Protein AF-A0A1F9DH44-F1 (afdb_monomer_lite)

Foldseek 3Di:
DAWPLPGDDDDDDFDFDPVCLVPVDADEAEDPDAPADPDEDFQTKDKDWDWDADPVRDIDDIDIDIDTDHDDDPPVPDADDPPCNPDHGHHRYYDDDNDHHSVVPDDPDDDDD

Secondary structure (DSSP, 8-state):
-EETTTEEPPPP--PPPTTTSSS---EEEEE---SS-S---TT-EEEEEE--B-TT-PBPPPEEEEEE----TTGGG--PPTTTTSS-PPEEEEEE-----GGGSS-------

Structure (mmCIF, N/CA/C/O backbone):
data_AF-A0A1F9DH44-F1
#
_entry.id   AF-A0A1F9DH44-F1
#
loop_
_atom_site.group_PDB
_atom_site.id
_atom_site.type_symbol
_atom_site.label_atom_id
_atom_site.label_alt_id
_atom_site.label_comp_id
_atom_site.label_asym_id
_atom_site.label_entity_id
_atom_site.label_seq_id
_atom_site.pdbx_PDB_ins_code
_atom_site.Cartn_x
_atom_site.Cartn_y
_atom_site.Cartn_z
_atom_site.occupancy
_atom_site.B_iso_or_equiv
_atom_site.auth_seq_id
_atom_site.auth_comp_id
_atom_site.auth_asym_id
_atom_site.auth_atom_id
_atom_site.pdbx_PDB_model_num
ATOM 1 N N . MET A 1 1 ? -1.832 -5.615 -2.351 1.00 84.06 1 MET A N 1
ATOM 2 C CA . MET A 1 1 ? -1.126 -4.823 -3.375 1.00 84.06 1 MET A CA 1
ATOM 3 C C . MET A 1 1 ? -0.591 -5.783 -4.409 1.00 84.06 1 MET A C 1
ATOM 5 O O . MET A 1 1 ? -0.065 -6.821 -4.023 1.00 84.06 1 MET A O 1
ATOM 9 N N . ASP A 1 2 ? -0.746 -5.452 -5.680 1.00 86.31 2 ASP A N 1
ATOM 10 C CA . ASP A 1 2 ? -0.354 -6.305 -6.799 1.00 86.31 2 ASP A CA 1
ATOM 11 C C . ASP A 1 2 ? 0.579 -5.524 -7.726 1.00 86.31 2 ASP A C 1
ATOM 13 O O . ASP A 1 2 ? 0.327 -4.352 -8.006 1.00 86.31 2 ASP A O 1
ATOM 17 N N . GLN A 1 3 ? 1.644 -6.163 -8.203 1.00 85.69 3 GLN A N 1
ATOM 18 C CA . GLN A 1 3 ? 2.552 -5.589 -9.196 1.00 85.69 3 GLN A CA 1
ATOM 19 C C . GLN A 1 3 ? 2.603 -6.474 -10.438 1.00 85.69 3 GLN A C 1
ATOM 21 O O . GLN A 1 3 ? 2.807 -7.690 -10.348 1.00 85.69 3 GLN A O 1
ATOM 26 N N . VAL A 1 4 ? 2.460 -5.850 -11.607 1.00 83.44 4 VAL A N 1
ATOM 27 C CA . VAL A 1 4 ? 2.575 -6.541 -12.896 1.00 83.44 4 VAL A CA 1
ATOM 28 C C . VAL A 1 4 ? 3.994 -7.100 -13.053 1.00 83.44 4 VAL A C 1
ATOM 30 O O . VAL A 1 4 ? 4.977 -6.396 -12.835 1.00 83.44 4 VAL A O 1
ATOM 33 N N . GLY A 1 5 ? 4.103 -8.384 -13.402 1.00 82.12 5 GLY A N 1
ATOM 34 C CA . GLY A 1 5 ? 5.388 -9.082 -13.545 1.00 82.12 5 GLY A CA 1
ATOM 35 C C . GLY A 1 5 ? 5.973 -9.669 -12.252 1.00 82.12 5 GLY A C 1
ATOM 36 O O . GLY A 1 5 ? 6.996 -10.339 -12.324 1.00 82.12 5 GLY A O 1
ATOM 37 N N . TYR A 1 6 ? 5.335 -9.472 -11.090 1.00 82.50 6 TYR A N 1
ATOM 38 C CA . TYR A 1 6 ? 5.734 -10.110 -9.823 1.00 82.50 6 TYR A CA 1
ATOM 39 C C . TYR A 1 6 ? 4.577 -10.865 -9.159 1.00 82.50 6 TYR A C 1
ATOM 41 O O . TYR A 1 6 ? 4.698 -12.052 -8.867 1.00 82.50 6 TYR A O 1
ATOM 49 N N . GLY A 1 7 ? 3.437 -10.195 -8.959 1.00 85.12 7 GLY A N 1
ATOM 50 C CA . GLY A 1 7 ? 2.259 -10.760 -8.302 1.00 85.12 7 GLY A CA 1
ATOM 51 C C . GLY A 1 7 ? 1.853 -10.012 -7.033 1.00 85.12 7 GLY A C 1
ATOM 52 O O . GLY A 1 7 ? 2.084 -8.807 -6.897 1.00 85.12 7 GLY A O 1
ATOM 53 N N . ARG A 1 8 ? 1.194 -10.736 -6.122 1.00 88.81 8 ARG A N 1
ATOM 54 C CA . ARG A 1 8 ? 0.571 -10.179 -4.917 1.00 88.81 8 ARG A CA 1
ATOM 55 C C . ARG A 1 8 ? 1.560 -10.090 -3.759 1.00 88.81 8 ARG A C 1
ATOM 57 O O . ARG A 1 8 ? 2.172 -11.083 -3.373 1.00 88.81 8 ARG A O 1
ATOM 64 N N . TYR A 1 9 ? 1.656 -8.910 -3.161 1.00 86.25 9 TYR A N 1
ATOM 65 C CA . TYR A 1 9 ? 2.367 -8.689 -1.905 1.00 86.25 9 TYR A CA 1
ATOM 66 C C . TYR A 1 9 ? 1.505 -9.078 -0.697 1.00 86.25 9 TYR A C 1
ATOM 68 O O . TYR A 1 9 ? 0.272 -8.979 -0.777 1.00 86.25 9 TYR A O 1
ATOM 76 N N . PRO A 1 10 ? 2.130 -9.467 0.434 1.00 86.69 10 PRO A N 1
ATOM 77 C CA . PRO A 1 10 ? 1.430 -9.614 1.704 1.00 86.69 10 PRO A CA 1
ATOM 78 C C . PRO A 1 10 ? 0.624 -8.360 2.053 1.00 86.69 10 PRO A C 1
ATOM 80 O O . PRO A 1 10 ? 1.019 -7.240 1.728 1.00 86.69 10 PRO A O 1
ATOM 83 N N . THR A 1 11 ? -0.516 -8.557 2.708 1.00 87.75 11 THR A N 1
ATOM 84 C CA . THR A 1 11 ? -1.335 -7.451 3.207 1.00 87.75 11 THR A CA 1
ATOM 85 C C . THR A 1 11 ? -0.625 -6.769 4.374 1.00 87.75 11 THR A C 1
ATOM 87 O O . THR A 1 11 ? -0.215 -7.446 5.316 1.00 87.75 11 THR A O 1
ATOM 90 N N . ASP A 1 12 ? -0.513 -5.443 4.314 1.00 87.25 12 ASP A N 1
ATOM 91 C CA . ASP A 1 12 ?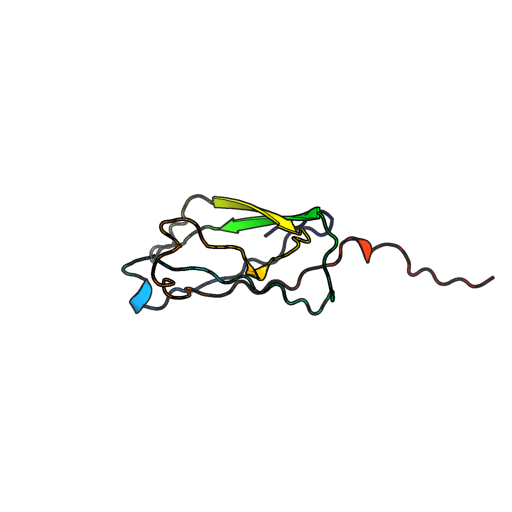 -0.039 -4.623 5.429 1.00 87.25 12 ASP A CA 1
ATOM 92 C C . ASP A 1 12 ? -1.229 -4.176 6.292 1.00 87.25 12 ASP A C 1
ATOM 94 O O . ASP A 1 12 ? -2.284 -3.811 5.763 1.00 87.25 12 ASP A O 1
ATOM 98 N N . TRP A 1 13 ? -1.070 -4.222 7.613 1.00 88.94 13 TRP A N 1
ATOM 99 C CA . TRP A 1 13 ? -2.137 -3.949 8.576 1.00 88.94 13 TRP A CA 1
ATOM 100 C C . TRP A 1 13 ? -1.855 -2.658 9.336 1.00 88.94 13 TRP A C 1
ATOM 102 O O . TRP A 1 13 ? -0.927 -2.574 10.140 1.00 88.94 13 TRP A O 1
ATOM 112 N N . ILE A 1 14 ? -2.708 -1.655 9.128 1.00 88.31 14 ILE A N 1
ATOM 113 C CA . ILE A 1 14 ? -2.596 -0.359 9.798 1.00 88.31 14 ILE A CA 1
ATOM 114 C C . ILE A 1 14 ? -3.665 -0.259 10.882 1.00 88.31 14 ILE A C 1
ATOM 116 O O . ILE A 1 14 ? -4.855 -0.125 10.602 1.00 88.31 14 ILE A O 1
ATOM 120 N N . TYR A 1 15 ? -3.224 -0.278 12.137 1.00 88.19 15 TYR A N 1
ATOM 121 C CA . TYR A 1 15 ? -4.099 -0.097 13.290 1.00 88.19 15 TYR A CA 1
ATOM 122 C C . TYR A 1 15 ? -4.170 1.378 13.681 1.00 88.19 15 TYR A C 1
ATOM 124 O O . TYR A 1 15 ? -3.176 1.985 14.083 1.00 88.19 15 TYR A O 1
ATOM 132 N N . LEU A 1 16 ? -5.370 1.952 13.602 1.00 85.44 16 LEU A N 1
ATOM 133 C CA . LEU A 1 16 ? -5.605 3.335 14.003 1.00 85.44 16 LEU A CA 1
ATOM 134 C C . LEU A 1 16 ? -5.433 3.512 15.509 1.00 85.44 16 LEU A C 1
ATOM 136 O O . LEU A 1 16 ? -6.034 2.788 16.315 1.00 85.44 16 LEU A O 1
ATOM 140 N N . LYS A 1 17 ? -4.685 4.547 15.897 1.00 82.31 17 LYS A N 1
ATOM 141 C CA . LYS A 1 17 ? -4.559 4.946 17.300 1.00 82.31 17 LYS A CA 1
ATOM 142 C C . LYS A 1 17 ? -5.918 5.400 17.845 1.00 82.31 17 LYS A C 1
ATOM 144 O O . LYS A 1 17 ? -6.704 5.974 17.094 1.00 82.31 17 LYS A O 1
ATOM 149 N N . PRO A 1 18 ? -6.192 5.233 19.154 1.00 82.81 18 PRO A N 1
ATOM 150 C CA . PRO A 1 18 ? -7.485 5.592 19.748 1.00 82.81 18 PRO A CA 1
ATOM 151 C C . PRO A 1 18 ? -7.967 7.015 19.429 1.00 82.81 18 PRO A C 1
ATOM 153 O O . PRO A 1 18 ? -9.159 7.235 19.228 1.00 82.81 18 PRO A O 1
ATOM 156 N N . GLN A 1 19 ? -7.039 7.968 19.344 1.00 80.19 19 GLN A N 1
ATOM 157 C CA . GLN A 1 19 ? -7.309 9.371 19.015 1.00 80.19 19 GLN A CA 1
ATOM 158 C C . GLN A 1 19 ? -7.827 9.587 17.580 1.00 80.19 19 GLN A C 1
ATOM 160 O O . GLN A 1 19 ? -8.660 10.464 17.362 1.00 80.19 19 GLN A O 1
ATOM 165 N N . ASP A 1 20 ? -7.412 8.743 16.632 1.00 77.00 20 ASP A N 1
ATOM 166 C CA . ASP A 1 20 ? -7.748 8.848 15.206 1.00 77.00 20 ASP A CA 1
ATOM 167 C C . ASP A 1 20 ? -8.983 7.996 14.839 1.00 77.00 20 ASP A C 1
ATOM 169 O O . A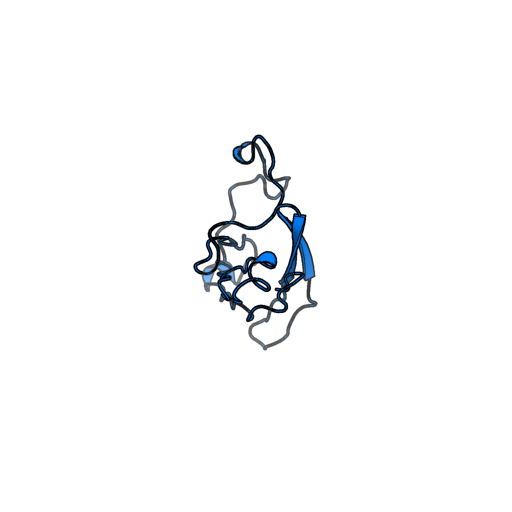SP A 1 20 ? -9.521 8.090 13.740 1.00 77.00 20 ASP A O 1
ATOM 173 N N . GLN A 1 21 ? -9.488 7.176 15.772 1.00 77.25 21 GLN A N 1
ATOM 174 C CA . GLN A 1 21 ? -10.646 6.295 15.547 1.00 77.25 21 GLN A CA 1
ATOM 175 C C . GLN A 1 21 ? -11.983 7.046 15.456 1.00 77.25 21 GLN A C 1
ATOM 177 O O . GLN A 1 21 ? -12.934 6.516 14.889 1.00 77.25 21 GLN A O 1
ATOM 182 N N . LYS A 1 22 ? -12.089 8.251 16.037 1.00 74.12 22 LYS A N 1
ATOM 183 C CA . LYS A 1 22 ? -13.334 9.048 16.014 1.00 74.12 22 LYS A CA 1
ATOM 184 C C . LYS A 1 22 ? -13.518 9.830 14.716 1.00 74.12 22 LYS A C 1
ATOM 186 O O . LYS A 1 22 ? -14.646 10.045 14.290 1.00 74.12 22 LYS A O 1
ATOM 191 N N . HIS A 1 23 ? -12.414 10.252 14.107 1.00 70.62 23 HIS A N 1
ATOM 192 C CA . HIS A 1 23 ? -12.398 10.988 12.853 1.00 70.62 23 HIS A CA 1
ATOM 193 C C . HIS A 1 23 ? -11.404 10.276 11.944 1.00 70.62 23 HIS A C 1
ATOM 195 O O . HIS A 1 23 ? -10.212 10.566 11.997 1.00 70.62 23 HIS A O 1
ATOM 201 N N . PHE A 1 24 ? -11.891 9.317 11.152 1.00 75.25 24 PHE A N 1
ATOM 202 C CA . PHE A 1 24 ? -11.091 8.571 10.177 1.00 75.25 24 PHE A CA 1
ATOM 203 C C . PHE A 1 24 ? -10.652 9.499 9.029 1.00 75.25 24 PHE A C 1
ATOM 205 O O . PHE A 1 24 ? -11.175 9.451 7.919 1.00 75.25 24 PHE A O 1
ATOM 212 N N . LYS A 1 25 ? -9.741 10.425 9.338 1.00 76.75 25 LYS A N 1
ATOM 213 C CA . LYS A 1 25 ? -9.231 11.472 8.455 1.00 76.75 25 LYS A CA 1
ATOM 214 C C . LYS A 1 25 ? -7.723 11.570 8.645 1.00 76.75 25 LYS A C 1
ATOM 216 O O . LYS A 1 25 ? -7.242 11.928 9.714 1.00 76.75 25 LYS A O 1
ATOM 221 N N . GLY A 1 26 ? -6.985 11.272 7.588 1.00 79.38 26 GLY A N 1
ATOM 222 C CA . GLY A 1 26 ? -5.532 11.212 7.610 1.00 79.38 26 GLY A CA 1
ATOM 223 C C . GLY A 1 26 ? -4.990 10.715 6.284 1.00 79.38 26 GLY A C 1
ATOM 224 O O . GLY A 1 26 ? -5.748 10.513 5.336 1.00 79.38 26 GLY A O 1
ATOM 225 N N . TY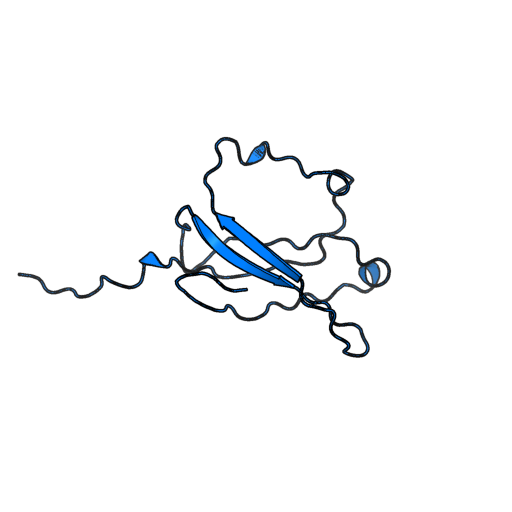R A 1 27 ? -3.680 10.509 6.229 1.00 80.75 27 TYR A N 1
ATOM 226 C CA . TYR A 1 27 ? -3.026 9.885 5.083 1.00 80.75 27 TYR A CA 1
ATOM 227 C C . TYR A 1 27 ? -2.255 8.638 5.508 1.00 80.75 27 TYR A C 1
ATOM 229 O O . TYR A 1 27 ? -1.785 8.518 6.644 1.00 80.75 27 TYR A O 1
ATOM 237 N N . ILE A 1 28 ? -2.115 7.712 4.567 1.00 82.81 28 ILE A N 1
ATOM 238 C CA . ILE A 1 28 ? -1.227 6.561 4.682 1.00 82.81 28 ILE A CA 1
ATOM 239 C C . ILE A 1 28 ? 0.008 6.871 3.845 1.00 82.81 28 ILE A C 1
ATOM 241 O O . ILE A 1 28 ? -0.100 7.238 2.677 1.00 82.81 28 ILE A O 1
ATOM 245 N N . GLN A 1 29 ? 1.185 6.751 4.449 1.00 82.94 29 GLN A N 1
ATOM 246 C CA . GLN A 1 29 ? 2.438 6.985 3.747 1.00 82.94 29 GLN A CA 1
ATOM 247 C C . GLN A 1 29 ? 2.946 5.678 3.149 1.00 82.94 29 GLN A C 1
ATOM 249 O O . GLN A 1 29 ? 3.333 4.772 3.880 1.00 82.94 29 GLN A O 1
ATOM 254 N N . TRP A 1 30 ? 3.022 5.582 1.831 1.00 81.25 30 TRP A N 1
ATOM 255 C CA . TRP A 1 30 ? 3.740 4.477 1.212 1.00 81.25 30 TRP A CA 1
ATOM 256 C C . TRP A 1 30 ? 5.234 4.802 1.154 1.00 81.25 30 TRP A C 1
ATOM 258 O O . TRP A 1 30 ? 5.638 5.802 0.563 1.00 81.25 30 TRP A O 1
ATOM 268 N N . ASN A 1 31 ? 6.052 3.977 1.811 1.00 75.94 31 ASN A N 1
ATOM 269 C CA . ASN A 1 31 ? 7.499 4.037 1.654 1.00 75.94 31 ASN A CA 1
ATOM 270 C C . ASN A 1 31 ? 7.907 3.143 0.478 1.00 75.94 31 ASN A C 1
ATOM 272 O O . ASN A 1 31 ? 7.645 1.942 0.493 1.00 75.94 31 ASN A O 1
ATOM 276 N N . THR A 1 32 ? 8.536 3.735 -0.532 1.00 71.25 32 THR A N 1
ATOM 277 C CA . THR A 1 32 ? 8.973 3.039 -1.749 1.00 71.25 32 THR A CA 1
ATOM 278 C C . THR A 1 32 ? 10.380 2.449 -1.634 1.00 71.25 32 THR A C 1
ATOM 280 O O . THR A 1 32 ? 10.890 1.911 -2.614 1.00 71.25 32 THR A O 1
ATOM 283 N N . PHE A 1 33 ? 11.027 2.549 -0.466 1.00 75.38 33 PHE A N 1
ATOM 284 C CA . PHE A 1 33 ? 12.291 1.861 -0.211 1.00 75.38 33 PHE A CA 1
ATOM 285 C C . PHE A 1 33 ? 12.127 0.344 -0.373 1.00 75.38 33 PHE A C 1
ATOM 287 O O . PHE A 1 33 ? 11.202 -0.248 0.181 1.00 75.38 33 PHE A O 1
ATOM 294 N N . SER A 1 34 ? 13.063 -0.283 -1.084 1.00 77.75 34 SER A N 1
ATOM 295 C CA . SER A 1 34 ? 13.137 -1.730 -1.253 1.00 77.75 34 SER A CA 1
ATOM 296 C C . SER A 1 34 ? 14.557 -2.221 -0.981 1.00 77.75 34 SER A C 1
ATOM 298 O O . SER A 1 34 ? 15.539 -1.608 -1.394 1.00 77.75 34 SER A O 1
ATOM 300 N N . SER A 1 35 ? 14.656 -3.347 -0.285 1.00 79.94 35 SER A N 1
ATOM 301 C CA . SER A 1 35 ? 15.898 -4.102 -0.113 1.00 79.94 35 SER A CA 1
ATOM 302 C C . SER A 1 35 ? 16.199 -5.014 -1.307 1.00 79.94 35 SER A C 1
ATOM 304 O O . SER A 1 35 ? 17.348 -5.400 -1.514 1.00 79.94 35 SER A O 1
ATOM 306 N N . LYS A 1 36 ? 15.178 -5.350 -2.107 1.00 79.50 36 LYS A N 1
ATOM 307 C CA . LYS A 1 36 ? 15.285 -6.235 -3.279 1.00 79.50 36 LYS A CA 1
ATOM 308 C C . LYS A 1 36 ? 15.644 -5.503 -4.564 1.00 79.50 36 LYS A C 1
ATOM 310 O O . LYS A 1 36 ? 16.135 -6.133 -5.496 1.00 79.50 36 LYS A O 1
ATOM 315 N N . THR A 1 37 ? 15.408 -4.197 -4.631 1.00 77.69 37 THR A N 1
ATOM 316 C CA . THR A 1 37 ? 15.786 -3.380 -5.785 1.00 77.69 37 THR A CA 1
ATOM 317 C C . THR A 1 37 ? 16.157 -1.959 -5.383 1.00 77.69 37 THR A C 1
ATOM 319 O O . THR A 1 37 ? 15.537 -1.372 -4.502 1.00 77.69 37 THR A O 1
ATOM 322 N N . SER A 1 38 ? 17.151 -1.385 -6.063 1.00 75.44 38 SER A N 1
ATOM 323 C CA . SER A 1 38 ? 17.556 0.015 -5.896 1.00 75.44 38 SER A CA 1
ATOM 324 C C . SER A 1 38 ? 16.741 0.992 -6.750 1.00 75.44 38 SER A C 1
ATOM 326 O O . SER A 1 38 ? 16.806 2.197 -6.517 1.00 75.44 38 SER A O 1
ATOM 328 N N . TYR A 1 39 ? 15.9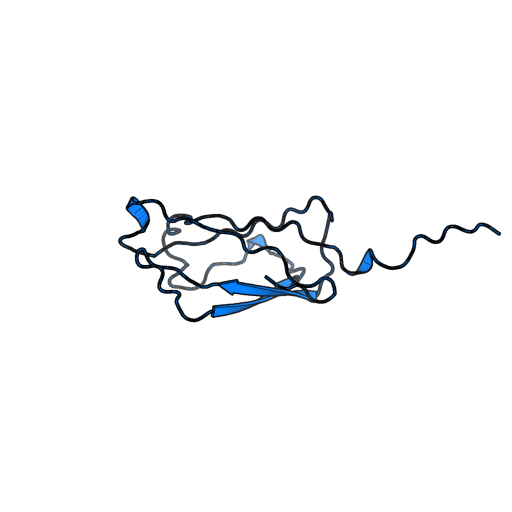74 0.500 -7.727 1.00 74.88 39 TYR A N 1
ATOM 329 C CA . TYR A 1 39 ? 15.087 1.307 -8.566 1.00 74.88 39 TYR A CA 1
ATOM 330 C C . TYR A 1 39 ? 13.937 0.470 -9.139 1.00 74.88 39 TYR A C 1
ATOM 332 O O . TYR A 1 39 ? 14.015 -0.756 -9.234 1.00 74.88 39 TYR A O 1
ATOM 340 N N . LEU A 1 40 ? 12.859 1.138 -9.547 1.00 79.12 40 LEU A N 1
ATOM 341 C CA . LEU A 1 40 ? 11.808 0.534 -10.361 1.00 79.12 40 LEU A CA 1
ATOM 342 C C . LEU A 1 40 ? 11.913 1.050 -11.800 1.00 79.12 40 LEU A C 1
ATOM 344 O O . LEU A 1 40 ? 12.244 2.223 -11.986 1.00 79.12 40 LEU A O 1
ATOM 348 N N . PRO A 1 41 ? 11.650 0.205 -12.814 1.00 81.25 41 PRO A N 1
ATOM 349 C CA . PRO A 1 41 ? 11.539 0.677 -14.182 1.00 81.25 41 PRO A CA 1
ATOM 350 C C . PRO A 1 41 ? 10.413 1.704 -14.288 1.00 81.25 41 PRO A C 1
ATOM 352 O O . PRO A 1 41 ? 9.372 1.574 -13.633 1.00 81.25 41 PRO A O 1
ATOM 355 N N . GLU A 1 42 ? 10.604 2.687 -15.163 1.00 83.94 42 GLU A N 1
ATOM 356 C CA . GLU A 1 42 ? 9.507 3.543 -15.602 1.00 83.94 42 GLU A CA 1
ATOM 357 C C . GLU A 1 42 ? 8.363 2.675 -16.151 1.00 83.94 42 GLU A C 1
ATOM 359 O O . GLU A 1 42 ? 8.591 1.588 -16.688 1.00 83.94 42 GLU A O 1
ATOM 364 N N . TRP A 1 43 ? 7.129 3.136 -15.979 1.00 85.50 43 TRP A N 1
ATOM 365 C CA . TRP A 1 43 ? 5.904 2.437 -16.363 1.00 85.50 43 TRP A CA 1
ATOM 366 C C . TRP A 1 43 ? 5.597 1.179 -15.545 1.00 85.50 43 TRP A C 1
ATOM 368 O O . TRP A 1 43 ? 4.678 0.434 -15.886 1.00 85.50 43 TRP A O 1
ATOM 378 N N . THR A 1 44 ? 6.300 0.947 -14.428 1.00 85.75 44 THR A N 1
ATOM 379 C CA . THR A 1 44 ? 5.922 -0.119 -13.490 1.00 85.75 44 THR A CA 1
ATOM 380 C C . THR A 1 44 ? 4.528 0.153 -12.945 1.00 85.75 44 THR A C 1
ATOM 382 O O . THR A 1 44 ? 4.294 1.169 -12.290 1.00 85.75 44 THR A O 1
ATOM 385 N N . GLN A 1 45 ? 3.615 -0.779 -13.206 1.00 87.31 45 GLN A N 1
ATOM 386 C CA . GLN A 1 45 ? 2.229 -0.697 -12.770 1.00 87.31 45 GLN A CA 1
ATOM 387 C C . GLN A 1 45 ? 2.033 -1.425 -11.447 1.00 87.31 45 GLN A C 1
ATOM 389 O O . GLN A 1 45 ? 2.383 -2.602 -11.295 1.00 87.31 45 GLN A O 1
ATOM 394 N N . ILE A 1 46 ? 1.418 -0.718 -10.507 1.00 86.62 46 ILE A N 1
ATOM 395 C CA . ILE A 1 46 ? 1.107 -1.207 -9.175 1.00 86.62 46 ILE A CA 1
ATOM 396 C C . ILE A 1 46 ? -0.355 -0.921 -8.870 1.00 86.62 46 ILE A C 1
ATOM 398 O O . ILE A 1 46 ? -0.851 0.181 -9.068 1.00 86.62 46 ILE A O 1
ATOM 402 N N . THR A 1 47 ? -1.046 -1.921 -8.343 1.00 90.00 47 THR A N 1
ATOM 403 C CA . THR A 1 47 ? -2.412 -1.780 -7.848 1.00 90.00 47 THR A CA 1
ATOM 404 C C . THR A 1 47 ? -2.405 -1.838 -6.328 1.00 90.00 47 THR A C 1
ATOM 406 O O . THR A 1 47 ? -2.062 -2.864 -5.727 1.00 90.00 47 THR A O 1
ATOM 409 N N . LEU A 1 48 ? -2.804 -0.740 -5.691 1.00 88.12 48 LEU A N 1
ATOM 410 C CA . LEU A 1 48 ? -3.065 -0.699 -4.259 1.00 88.12 48 LEU A CA 1
ATOM 411 C C . LEU A 1 48 ? -4.553 -0.957 -4.017 1.00 88.12 48 LEU A C 1
ATOM 413 O O . LEU A 1 48 ? -5.413 -0.314 -4.607 1.00 88.12 48 LEU A O 1
ATOM 417 N N . ARG A 1 49 ? -4.845 -1.907 -3.135 1.00 90.50 49 ARG A N 1
ATOM 418 C CA . ARG A 1 49 ? -6.198 -2.264 -2.710 1.00 90.50 49 ARG A CA 1
ATOM 419 C C . ARG A 1 49 ? -6.319 -1.946 -1.230 1.00 90.50 49 ARG A C 1
ATOM 421 O O . ARG A 1 49 ? -5.433 -2.343 -0.471 1.00 90.50 49 ARG A O 1
ATOM 428 N N . VAL A 1 50 ? -7.356 -1.212 -0.844 1.00 89.50 50 VAL A N 1
ATOM 429 C CA . VAL A 1 50 ? -7.569 -0.755 0.534 1.00 89.50 50 VAL A CA 1
ATOM 430 C C . VAL A 1 50 ? -8.991 -1.082 0.962 1.00 89.50 50 VAL A C 1
ATOM 432 O O . VAL A 1 50 ? -9.946 -0.720 0.279 1.00 89.50 50 VAL A O 1
ATOM 435 N N . SER A 1 51 ? -9.125 -1.709 2.121 1.00 92.25 51 SER A N 1
ATOM 436 C CA . SER A 1 51 ? -10.381 -1.886 2.843 1.00 92.25 51 SER A CA 1
ATOM 437 C C . SER A 1 51 ? -10.185 -1.474 4.303 1.00 92.25 51 SER A C 1
ATOM 439 O O . SER A 1 51 ? -9.056 -1.335 4.785 1.00 92.25 51 SER A O 1
ATOM 441 N N . VAL A 1 52 ? -11.286 -1.215 5.003 1.00 90.69 52 VAL A N 1
ATOM 442 C CA . VAL A 1 52 ? -11.287 -0.826 6.415 1.00 90.69 52 VAL A CA 1
ATOM 443 C C . VAL A 1 52 ? -12.117 -1.829 7.190 1.00 90.69 52 VAL A C 1
ATOM 445 O O . VAL A 1 52 ? -13.252 -2.103 6.813 1.00 90.69 52 VAL A O 1
ATOM 448 N N . ILE A 1 53 ? -11.561 -2.340 8.286 1.00 92.69 53 ILE A N 1
ATOM 449 C CA . ILE A 1 53 ? -12.266 -3.233 9.205 1.00 92.69 53 ILE A CA 1
ATOM 450 C C . ILE A 1 53 ? -12.630 -2.453 10.468 1.00 92.69 53 ILE A C 1
ATOM 452 O O . ILE A 1 53 ? -11.768 -1.823 11.087 1.00 92.69 53 ILE A O 1
ATOM 456 N N . ASP A 1 54 ? -13.908 -2.472 10.844 1.00 89.69 54 ASP A N 1
ATOM 457 C CA . ASP A 1 54 ? -14.381 -1.852 12.081 1.00 89.69 54 ASP A CA 1
ATOM 458 C C . ASP A 1 54 ? -14.111 -2.730 13.322 1.00 89.69 54 ASP A C 1
ATOM 460 O O . ASP A 1 54 ? -13.613 -3.853 13.247 1.00 89.69 54 ASP A O 1
ATOM 464 N N . LYS A 1 55 ? -14.451 -2.224 14.515 1.00 87.00 55 LYS A N 1
ATOM 465 C CA . LYS A 1 55 ? -14.250 -2.966 15.775 1.00 87.00 55 LYS A CA 1
ATOM 466 C C . LYS A 1 55 ? -15.114 -4.224 15.906 1.00 87.00 55 LYS A C 1
ATOM 468 O O . LYS A 1 55 ? -14.793 -5.070 16.735 1.00 87.00 55 LYS A O 1
ATOM 473 N N . ALA A 1 56 ? -16.208 -4.321 15.155 1.00 93.38 56 ALA A N 1
ATOM 474 C CA . ALA A 1 56 ? -17.081 -5.489 15.122 1.00 93.38 56 ALA A CA 1
ATOM 475 C C . ALA A 1 56 ? -16.617 -6.530 14.086 1.00 93.38 56 ALA A C 1
ATOM 477 O O . ALA A 1 56 ? -17.189 -7.616 14.027 1.00 93.38 56 ALA A O 1
ATOM 478 N N . GLY A 1 57 ? -15.568 -6.228 13.312 1.00 92.75 57 GLY A N 1
ATOM 479 C CA . GLY A 1 57 ? -15.028 -7.103 12.277 1.00 92.75 57 GLY A CA 1
ATOM 480 C C . GLY A 1 57 ? -15.700 -6.938 10.914 1.00 92.75 57 GLY A C 1
ATOM 481 O O . GLY A 1 57 ? -15.448 -7.753 10.030 1.00 92.75 57 GLY A O 1
ATOM 482 N N . ASN A 1 58 ? -16.536 -5.913 10.717 1.00 94.75 58 ASN A N 1
ATOM 483 C CA . ASN A 1 58 ? -17.126 -5.648 9.407 1.00 94.75 58 ASN A CA 1
ATOM 484 C C . ASN A 1 58 ? -16.090 -4.978 8.505 1.00 94.75 58 ASN A C 1
ATOM 486 O O . ASN A 1 58 ? -15.517 -3.951 8.873 1.00 94.75 58 ASN A O 1
ATOM 490 N N . GLU A 1 59 ? -15.883 -5.541 7.320 1.00 95.12 59 GLU A N 1
ATOM 491 C CA . GLU A 1 59 ? -14.998 -4.990 6.299 1.00 95.12 59 GLU A CA 1
ATOM 492 C C . GLU A 1 59 ? -15.787 -4.110 5.319 1.00 95.12 59 GLU A C 1
ATOM 494 O O . GLU A 1 59 ? -16.880 -4.465 4.870 1.00 95.12 59 GLU A O 1
ATOM 499 N N . SER A 1 60 ? -15.245 -2.938 4.993 1.00 92.00 60 SER A N 1
ATOM 500 C CA . SER A 1 60 ? -15.783 -2.076 3.943 1.00 92.00 60 SER A CA 1
ATOM 501 C C . SER A 1 60 ? -15.614 -2.708 2.561 1.00 92.00 60 SER A C 1
ATOM 503 O O . SER A 1 60 ? -14.792 -3.596 2.357 1.00 92.00 60 SER A O 1
ATOM 505 N N . ASN A 1 61 ? -16.294 -2.157 1.554 1.00 93.62 61 ASN A N 1
ATOM 506 C CA . ASN A 1 61 ? -15.919 -2.445 0.170 1.00 93.62 61 ASN A CA 1
ATOM 507 C C . ASN A 1 61 ? -14.447 -2.076 -0.076 1.00 93.62 61 ASN A C 1
ATOM 509 O O . ASN A 1 61 ? -13.943 -1.090 0.473 1.00 93.62 61 ASN A O 1
ATOM 513 N N . GLU A 1 62 ? -13.783 -2.864 -0.917 1.00 93.31 62 GLU A N 1
ATOM 514 C CA . GLU A 1 62 ? -12.416 -2.598 -1.351 1.00 93.31 62 GLU A CA 1
ATOM 515 C C . GLU A 1 62 ? -12.388 -1.406 -2.318 1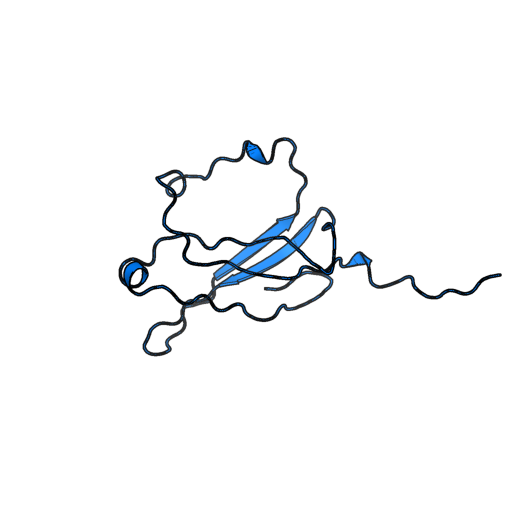.00 93.31 62 GLU A C 1
ATOM 517 O O . GLU A 1 62 ? -13.169 -1.332 -3.270 1.00 93.31 62 GLU A O 1
ATOM 522 N N . VAL A 1 63 ? -11.459 -0.481 -2.088 1.00 89.94 63 VAL A N 1
ATOM 523 C CA . VAL A 1 63 ? -11.132 0.612 -3.005 1.00 89.94 63 VAL A CA 1
ATOM 524 C C . VAL A 1 63 ? -9.813 0.294 -3.696 1.00 89.94 63 VAL A C 1
ATOM 526 O O . VAL A 1 63 ? -8.832 -0.085 -3.051 1.00 89.94 63 VAL A O 1
ATOM 529 N N . VAL A 1 64 ? -9.789 0.461 -5.017 1.00 89.69 64 VAL A N 1
ATOM 530 C CA . VAL A 1 64 ? -8.649 0.112 -5.867 1.00 89.69 64 VAL A CA 1
ATOM 531 C C . VAL A 1 64 ? -8.019 1.379 -6.437 1.00 89.69 64 VAL A C 1
ATOM 533 O O . VAL A 1 64 ? -8.678 2.149 -7.132 1.00 89.69 64 VAL A O 1
ATOM 536 N N . PHE A 1 65 ? -6.731 1.568 -6.170 1.00 86.25 65 PHE A N 1
ATOM 537 C CA . PHE A 1 65 ? -5.921 2.673 -6.666 1.00 86.25 65 PHE A CA 1
ATOM 538 C C . PHE A 1 65 ? -4.857 2.138 -7.633 1.00 86.25 65 PHE A C 1
ATOM 540 O O . PHE A 1 65 ? -3.920 1.457 -7.197 1.00 86.25 65 PHE A O 1
ATOM 547 N N . PRO A 1 66 ? -4.985 2.410 -8.941 1.00 87.00 66 PRO A N 1
ATOM 548 C CA . PRO A 1 66 ? -3.930 2.121 -9.899 1.00 87.00 66 PRO A CA 1
ATOM 549 C C . PRO A 1 66 ? -2.836 3.195 -9.822 1.00 87.00 66 PRO A C 1
ATOM 551 O O . PRO A 1 66 ? -3.126 4.390 -9.818 1.00 87.00 66 PRO A O 1
ATOM 554 N N . PHE A 1 67 ? -1.578 2.764 -9.792 1.00 85.06 67 PHE A N 1
ATOM 555 C CA . PHE A 1 67 ? -0.394 3.616 -9.818 1.00 85.06 67 PHE A CA 1
ATOM 556 C C . PHE A 1 67 ? 0.559 3.179 -10.924 1.00 85.06 67 PHE A C 1
ATOM 558 O O . PHE A 1 67 ? 0.746 1.984 -11.166 1.00 85.06 67 PHE A O 1
ATOM 565 N N . THR A 1 68 ? 1.220 4.164 -11.520 1.00 85.50 68 THR A N 1
ATOM 566 C CA . THR A 1 68 ? 2.316 3.968 -12.464 1.00 85.50 68 THR A CA 1
ATOM 567 C C . THR A 1 68 ? 3.528 4.742 -11.963 1.00 85.50 68 THR A C 1
ATOM 569 O O . THR A 1 68 ? 3.395 5.891 -11.544 1.00 85.50 68 THR A O 1
ATOM 572 N N . PHE A 1 69 ? 4.706 4.119 -11.975 1.00 80.19 69 PHE A N 1
ATOM 573 C CA . PHE A 1 69 ? 5.957 4.822 -11.686 1.00 80.19 69 PHE A CA 1
ATOM 574 C C . PHE A 1 69 ? 6.428 5.578 -12.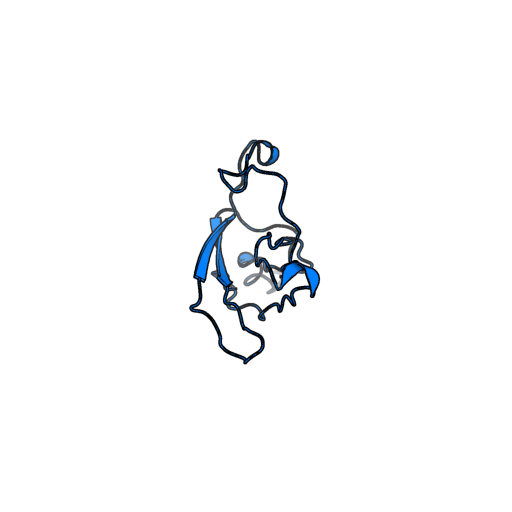923 1.00 80.19 69 PHE A C 1
ATOM 576 O O . PHE A 1 69 ? 6.732 4.964 -13.942 1.00 80.19 69 PHE A O 1
ATOM 583 N N . GLU A 1 70 ? 6.522 6.898 -12.816 1.00 80.94 70 GLU A N 1
ATOM 584 C CA . GLU A 1 70 ? 6.931 7.786 -13.904 1.00 80.94 70 GLU A CA 1
ATOM 585 C C . GLU A 1 70 ? 8.058 8.704 -13.431 1.00 80.94 70 GLU A C 1
ATOM 587 O O . GLU A 1 70 ? 8.042 9.193 -12.296 1.00 80.94 70 GLU A O 1
ATOM 592 N N . ILE A 1 71 ? 9.045 8.957 -14.295 1.00 73.50 71 ILE A N 1
ATOM 593 C CA . ILE A 1 71 ? 10.094 9.934 -13.999 1.00 73.50 71 ILE A CA 1
ATOM 594 C C . ILE A 1 71 ? 9.583 11.306 -14.425 1.00 73.50 71 ILE A C 1
ATOM 596 O O . ILE A 1 71 ? 9.700 11.717 -15.577 1.00 73.50 71 ILE A O 1
ATOM 600 N N . THR A 1 72 ? 9.029 12.055 -13.476 1.00 68.69 72 THR A N 1
ATOM 601 C CA . THR A 1 72 ? 8.585 13.425 -13.744 1.00 68.69 72 THR A CA 1
ATOM 602 C C . THR A 1 72 ? 9.724 14.424 -13.514 1.00 68.69 72 THR A C 1
ATOM 604 O O . THR A 1 72 ? 10.213 14.530 -12.377 1.00 68.69 72 THR A O 1
ATOM 607 N N . PRO A 1 73 ? 10.137 15.217 -14.524 1.00 61.59 73 PRO A N 1
ATOM 608 C CA . PRO A 1 73 ? 10.978 16.377 -14.266 1.00 61.59 73 PRO A CA 1
ATOM 609 C C . PRO A 1 73 ? 10.210 17.308 -13.318 1.00 61.59 73 PRO A C 1
ATOM 611 O O . PRO A 1 73 ? 9.089 17.698 -13.619 1.00 61.59 73 PRO A O 1
ATOM 614 N N . GLN A 1 74 ? 10.814 17.656 -12.173 1.00 67.31 74 GLN A N 1
ATOM 615 C CA . GLN A 1 74 ? 10.212 18.452 -11.083 1.00 67.31 74 GLN A CA 1
ATOM 616 C C . GLN A 1 74 ? 9.282 17.685 -10.118 1.00 67.31 74 GLN A C 1
ATOM 618 O O . GLN A 1 74 ? 8.319 18.255 -9.618 1.00 67.31 74 GLN A O 1
ATOM 623 N N . GLN A 1 75 ? 9.600 16.436 -9.755 1.00 60.34 75 GLN A N 1
ATOM 624 C CA . GLN A 1 75 ? 8.855 15.664 -8.734 1.00 60.34 75 GLN A CA 1
ATOM 625 C C . GLN A 1 75 ? 8.517 16.440 -7.436 1.00 60.34 75 GLN A C 1
ATOM 627 O O . GLN A 1 75 ? 7.474 16.220 -6.828 1.00 60.34 75 GLN A O 1
ATOM 632 N N . TYR A 1 76 ? 9.364 17.393 -7.025 1.00 61.44 76 TYR A N 1
ATOM 633 C CA . TYR A 1 76 ? 9.155 18.215 -5.824 1.00 61.44 76 TYR A CA 1
ATOM 634 C C . TYR A 1 76 ? 8.217 19.419 -6.028 1.00 61.44 76 TYR A C 1
ATOM 636 O O . TYR A 1 76 ? 7.919 20.124 -5.069 1.00 61.44 76 TYR A O 1
ATOM 644 N N . ALA A 1 77 ? 7.762 19.679 -7.256 1.00 65.88 77 ALA A N 1
ATOM 645 C CA . ALA A 1 77 ? 6.813 20.746 -7.573 1.00 65.88 77 ALA A CA 1
ATOM 646 C C . ALA A 1 77 ? 5.344 20.301 -7.459 1.00 65.88 77 ALA A C 1
ATOM 648 O O . ALA A 1 77 ? 4.448 21.145 -7.550 1.00 65.88 77 ALA A O 1
ATOM 649 N N . TYR A 1 78 ? 5.081 19.003 -7.257 1.00 66.25 78 TYR A N 1
ATOM 650 C CA . TYR A 1 78 ? 3.723 18.486 -7.105 1.00 66.25 78 TYR A CA 1
ATOM 651 C C . TYR A 1 78 ? 3.053 19.068 -5.852 1.00 66.25 78 TYR A C 1
ATOM 653 O O . TYR A 1 78 ? 3.558 18.933 -4.736 1.00 66.25 78 TYR A O 1
ATOM 661 N N . LYS A 1 79 ? 1.895 19.706 -6.040 1.00 68.88 79 LYS A N 1
ATOM 662 C CA . LYS A 1 79 ? 1.037 20.202 -4.959 1.00 68.88 79 LYS A CA 1
ATOM 663 C C . LYS A 1 79 ? -0.160 19.275 -4.817 1.00 68.88 79 LYS A C 1
ATOM 665 O O . LYS A 1 79 ? -0.781 18.917 -5.816 1.00 68.88 79 LYS A O 1
ATOM 670 N N . LEU A 1 80 ? -0.488 18.911 -3.580 1.00 67.81 80 LEU A N 1
ATOM 671 C CA . LEU A 1 80 ? -1.701 18.149 -3.298 1.00 67.81 80 LEU A CA 1
ATOM 672 C C . LEU A 1 80 ? -2.932 18.945 -3.771 1.00 67.81 80 LEU A C 1
ATOM 674 O O . LEU A 1 80 ? -2.948 20.165 -3.609 1.00 67.81 80 LEU A O 1
ATOM 678 N N . PRO A 1 81 ? -3.941 18.296 -4.374 1.00 65.88 81 PRO A N 1
ATOM 679 C CA . PRO A 1 81 ? -5.190 18.955 -4.733 1.00 65.88 81 PRO A CA 1
ATOM 680 C C . PRO A 1 81 ? -6.084 19.141 -3.501 1.00 65.88 81 PRO A C 1
ATOM 682 O O . PRO A 1 81 ? -6.060 18.329 -2.574 1.00 65.88 81 PRO A O 1
ATOM 685 N N . ALA A 1 82 ? -6.936 20.167 -3.510 1.00 65.25 82 ALA A N 1
ATOM 686 C CA . ALA A 1 82 ? -7.964 20.340 -2.489 1.00 65.25 82 ALA A CA 1
ATOM 687 C C . ALA A 1 82 ? -8.907 19.121 -2.399 1.00 65.25 82 ALA A C 1
ATOM 689 O O . ALA A 1 82 ? -9.226 18.522 -3.429 1.00 65.25 82 ALA A O 1
ATOM 690 N N . PRO A 1 83 ? -9.378 18.737 -1.193 1.00 61.91 83 PRO A N 1
ATOM 691 C CA . PRO A 1 83 ? -9.137 19.357 0.120 1.00 61.91 83 PRO A CA 1
ATOM 692 C C . PRO A 1 83 ? -7.870 18.844 0.833 1.00 61.91 83 PRO A C 1
ATOM 694 O O . PRO A 1 83 ? -7.678 19.099 2.021 1.00 61.91 83 PRO A O 1
ATOM 697 N N . PHE A 1 84 ? -7.032 18.066 0.145 1.00 64.50 84 PHE A N 1
ATOM 698 C CA . PHE A 1 84 ? -5.802 17.486 0.692 1.00 64.50 84 PHE A CA 1
ATOM 699 C C . PHE A 1 84 ? -4.624 18.474 0.684 1.00 64.50 84 PHE A C 1
ATOM 701 O O . PHE A 1 84 ? -3.533 18.126 1.122 1.00 64.50 84 PHE A O 1
ATOM 708 N N . ASP A 1 85 ? -4.854 19.693 0.193 1.00 69.75 85 ASP A N 1
ATOM 709 C CA . ASP A 1 85 ? -3.948 20.844 0.219 1.00 69.75 85 ASP A CA 1
ATOM 710 C C . ASP A 1 85 ? -4.008 21.648 1.532 1.00 69.75 85 ASP A C 1
ATOM 712 O O . ASP A 1 85 ? -3.244 22.597 1.713 1.00 69.75 85 ASP A O 1
ATOM 716 N N . GLN A 1 86 ? -4.912 21.278 2.445 1.00 67.81 86 GLN A N 1
ATOM 717 C CA . GLN A 1 86 ? -5.035 21.847 3.790 1.00 67.81 86 GLN A CA 1
ATOM 718 C C . GLN A 1 86 ? -3.927 21.314 4.717 1.00 67.81 86 GLN A C 1
ATOM 720 O O . GLN A 1 86 ? -3.146 20.453 4.308 1.00 67.81 86 GLN A O 1
ATOM 725 N N . GLU A 1 87 ? -3.842 21.811 5.964 1.00 66.00 87 GLU A N 1
ATOM 726 C CA . GLU A 1 87 ? -2.914 21.277 6.977 1.00 66.00 87 GLU A CA 1
ATOM 727 C C . GLU A 1 87 ? -2.857 19.751 6.898 1.00 66.00 87 GLU A C 1
ATOM 729 O O . GLU A 1 87 ? -3.899 19.089 6.938 1.00 66.00 87 GLU A O 1
ATOM 734 N N . ILE A 1 88 ? -1.643 19.216 6.723 1.00 65.50 88 ILE A N 1
ATOM 735 C CA . ILE A 1 88 ? -1.443 17.800 6.431 1.00 65.50 88 ILE A CA 1
ATOM 736 C C . ILE A 1 88 ? -2.117 17.007 7.559 1.00 65.50 88 ILE A C 1
ATOM 738 O O . ILE A 1 88 ? -1.660 17.083 8.705 1.00 65.50 88 ILE A O 1
ATOM 742 N N . PRO A 1 89 ? -3.208 16.268 7.278 1.00 71.12 89 PRO A N 1
ATOM 743 C CA . PRO A 1 89 ? -3.927 15.547 8.316 1.00 71.12 89 PRO A CA 1
ATOM 744 C C . PRO A 1 89 ? -2.990 14.487 8.919 1.00 71.12 89 PRO A C 1
ATOM 746 O O . PRO A 1 89 ? -2.002 14.118 8.284 1.00 71.12 89 PRO A O 1
ATOM 749 N N . PRO A 1 90 ? -3.222 13.997 10.145 1.00 78.31 90 PRO A N 1
ATOM 750 C CA . PRO A 1 90 ? -2.259 13.121 10.805 1.00 78.31 90 PRO A CA 1
ATOM 751 C C . PRO A 1 90 ? -1.978 11.862 9.973 1.00 78.31 90 PRO A C 1
ATOM 753 O O . PRO A 1 90 ? -2.861 11.293 9.323 1.00 78.31 90 PRO A O 1
ATOM 756 N N . ARG A 1 91 ? -0.720 11.411 9.999 1.00 80.06 91 ARG A N 1
ATOM 757 C CA . ARG A 1 91 ? -0.330 10.143 9.377 1.00 80.06 91 ARG A CA 1
ATOM 758 C C . ARG A 1 91 ? -0.967 8.991 10.148 1.00 80.06 91 ARG A C 1
ATOM 760 O O . ARG A 1 91 ? -0.630 8.782 11.313 1.00 80.06 91 ARG A O 1
ATOM 767 N N . LEU A 1 92 ? -1.815 8.216 9.481 1.00 83.62 92 LEU A N 1
ATOM 768 C CA . LEU A 1 92 ? -2.502 7.066 10.078 1.00 83.62 92 LEU A CA 1
ATOM 769 C C . LEU A 1 92 ? -1.582 5.848 10.191 1.00 83.62 92 LEU A C 1
ATOM 771 O O . LEU A 1 92 ? -1.691 5.063 11.126 1.00 83.62 92 LEU A O 1
ATOM 775 N N . GLY A 1 93 ? -0.646 5.715 9.255 1.00 83.44 93 GLY A N 1
ATOM 776 C CA . GLY A 1 93 ? 0.302 4.613 9.213 1.00 83.44 93 GLY A CA 1
ATOM 777 C C . GLY A 1 93 ? 1.218 4.701 8.005 1.00 83.44 93 GLY A C 1
ATOM 778 O O . GLY A 1 93 ? 1.206 5.689 7.262 1.00 83.44 93 GLY A O 1
ATOM 779 N N . HIS A 1 94 ? 2.016 3.659 7.826 1.00 85.12 94 HIS A N 1
ATOM 780 C CA . HIS A 1 94 ? 2.825 3.470 6.636 1.00 85.12 94 HIS A CA 1
ATOM 781 C C . HIS A 1 94 ? 2.463 2.152 5.966 1.00 85.12 94 HIS A C 1
ATOM 783 O O . HIS A 1 94 ? 2.072 1.213 6.649 1.00 85.12 94 HIS A O 1
ATOM 789 N N . ILE A 1 95 ? 2.620 2.108 4.646 1.00 83.38 95 ILE A N 1
ATOM 790 C CA . ILE A 1 95 ? 2.685 0.860 3.892 1.00 83.38 95 ILE A CA 1
ATOM 791 C C . ILE A 1 95 ? 4.166 0.576 3.669 1.00 83.38 95 ILE A C 1
ATOM 793 O O . ILE A 1 95 ? 4.859 1.386 3.038 1.00 83.38 95 ILE A O 1
ATOM 797 N N . MET A 1 96 ? 4.650 -0.541 4.203 1.00 79.44 96 MET A N 1
ATOM 798 C CA . MET A 1 96 ? 5.993 -1.048 3.928 1.00 79.44 96 MET A CA 1
ATOM 799 C C . MET A 1 96 ? 5.901 -2.214 2.954 1.00 79.44 96 MET A C 1
ATOM 801 O O . MET A 1 96 ? 5.510 -3.321 3.316 1.00 79.44 96 MET A O 1
ATOM 805 N N . VAL A 1 97 ? 6.291 -1.963 1.704 1.00 77.06 97 VAL A N 1
ATOM 806 C CA . VAL A 1 97 ? 6.370 -3.003 0.678 1.00 77.06 97 VAL A CA 1
ATOM 807 C C . VAL A 1 97 ? 7.781 -3.039 0.124 1.00 77.06 97 VAL A C 1
ATOM 809 O O . VAL A 1 97 ? 8.292 -2.051 -0.389 1.00 77.06 97 VAL A O 1
ATOM 812 N N . ASP A 1 98 ? 8.382 -4.218 0.198 1.00 80.06 98 ASP A N 1
ATOM 813 C CA . ASP A 1 98 ? 9.690 -4.509 -0.371 1.00 80.06 98 ASP A CA 1
ATOM 814 C C . ASP A 1 98 ? 9.536 -4.817 -1.871 1.00 80.06 98 ASP A C 1
ATOM 816 O O . ASP A 1 98 ? 9.319 -5.965 -2.276 1.00 80.06 98 ASP A O 1
ATOM 820 N N . LEU A 1 99 ? 9.535 -3.749 -2.676 1.00 82.38 99 LEU A N 1
ATOM 821 C CA . LEU A 1 99 ? 9.222 -3.771 -4.110 1.00 82.38 99 LEU A CA 1
ATOM 822 C C . LEU A 1 99 ? 10.215 -4.626 -4.902 1.00 82.38 99 LEU A C 1
ATOM 824 O O . LEU A 1 99 ? 11.391 -4.702 -4.562 1.00 82.38 99 LEU A O 1
ATOM 828 N N . TYR A 1 100 ? 9.752 -5.268 -5.972 1.00 82.06 100 TYR A N 1
ATOM 829 C CA . TYR A 1 100 ? 10.579 -6.153 -6.795 1.00 82.06 100 TYR A CA 1
ATOM 830 C C . TYR A 1 100 ? 10.855 -5.525 -8.162 1.00 82.06 100 TYR A C 1
ATOM 832 O O . TYR A 1 100 ? 9.976 -4.879 -8.729 1.00 82.06 100 TYR A O 1
ATOM 840 N N . TYR A 1 101 ? 12.052 -5.734 -8.715 1.00 81.25 101 TYR A N 1
ATOM 841 C CA . TYR A 1 101 ? 12.360 -5.367 -10.098 1.00 81.25 101 TYR A CA 1
ATOM 842 C C . TYR A 1 101 ? 11.930 -6.507 -11.037 1.00 81.25 101 TYR A C 1
ATOM 844 O O . TYR A 1 101 ? 12.592 -7.544 -11.068 1.00 81.25 101 TYR A O 1
ATOM 852 N N . PRO A 1 102 ? 10.856 -6.353 -11.834 1.00 69.31 102 PRO A N 1
ATOM 853 C CA . PRO A 1 102 ? 10.320 -7.453 -12.637 1.00 69.31 102 PRO A CA 1
ATOM 854 C C . PRO A 1 102 ? 11.291 -7.933 -13.729 1.00 69.31 102 PRO A C 1
ATOM 856 O O . PRO A 1 102 ? 11.192 -9.071 -14.173 1.00 69.31 102 PRO A O 1
ATOM 859 N N . GLY A 1 103 ? 12.275 -7.115 -14.123 1.00 67.06 103 GLY A N 1
ATOM 860 C CA . GLY A 1 103 ? 13.317 -7.503 -15.078 1.00 67.06 103 GLY A CA 1
ATOM 861 C C . GLY A 1 103 ? 14.501 -8.281 -14.482 1.00 67.06 103 GLY A C 1
ATOM 862 O O . GLY A 1 103 ? 15.443 -8.565 -15.212 1.00 67.06 103 GLY A O 1
ATOM 863 N N . GLN A 1 104 ? 14.516 -8.589 -13.176 1.00 61.97 104 GLN A N 1
ATOM 864 C CA . GLN A 1 104 ? 15.618 -9.340 -12.537 1.00 61.97 104 GLN A CA 1
ATOM 865 C C . GLN A 1 104 ? 15.470 -10.856 -12.724 1.00 61.97 104 GLN A C 1
ATOM 867 O O . GLN A 1 104 ? 16.404 -11.607 -12.448 1.00 61.97 104 GLN A O 1
ATOM 872 N N . GLY A 1 105 ? 14.317 -11.318 -13.210 1.00 57.66 105 GLY A N 1
ATOM 873 C CA . GLY A 1 105 ? 14.088 -12.702 -13.599 1.00 57.66 105 GLY A CA 1
ATOM 874 C C . GLY A 1 105 ? 14.290 -12.889 -15.098 1.00 57.66 105 GLY A C 1
ATOM 875 O O . GLY A 1 105 ? 13.357 -12.643 -15.846 1.00 57.66 105 GLY A O 1
ATOM 876 N N . TYR A 1 106 ? 15.508 -13.278 -15.491 1.00 46.97 106 TYR A N 1
ATOM 877 C CA . TYR A 1 106 ? 15.939 -14.081 -16.658 1.00 46.97 106 TYR A CA 1
ATOM 878 C C . TYR A 1 106 ? 17.349 -13.637 -17.069 1.00 46.97 106 TYR A C 1
ATOM 880 O O . TYR A 1 106 ? 17.524 -12.756 -17.904 1.00 46.97 106 TYR A O 1
ATOM 888 N N . GLY A 1 107 ? 18.374 -14.245 -16.467 1.00 45.12 107 GLY A N 1
ATOM 889 C CA . GLY A 1 107 ? 19.758 -13.972 -16.859 1.00 45.12 107 GLY A CA 1
ATOM 890 C C . GLY A 1 107 ? 20.803 -14.337 -15.815 1.00 45.12 107 GLY A C 1
ATOM 891 O O . GLY A 1 107 ? 21.675 -13.530 -15.522 1.00 45.12 107 GLY A O 1
ATOM 892 N N . HIS A 1 108 ? 20.722 -15.536 -15.242 1.00 42.72 108 HIS A N 1
ATOM 893 C CA . HIS A 1 108 ? 21.847 -16.111 -14.510 1.00 42.72 108 HIS A CA 1
ATOM 894 C C . HIS A 1 108 ? 22.018 -17.570 -14.934 1.00 42.72 108 HIS A C 1
ATOM 896 O O . HIS A 1 108 ? 21.863 -18.485 -14.136 1.00 42.72 108 HIS A O 1
ATOM 902 N N . ASP A 1 109 ? 22.317 -17.785 -16.216 1.00 43.38 109 ASP A N 1
ATOM 903 C CA . ASP A 1 109 ? 22.964 -19.023 -16.641 1.00 43.38 109 ASP A CA 1
ATOM 904 C C . ASP A 1 109 ? 24.351 -18.660 -17.166 1.00 43.38 109 ASP A C 1
ATOM 906 O O . ASP A 1 109 ? 24.555 -18.246 -18.308 1.00 43.38 109 ASP A O 1
ATOM 910 N N . GLY A 1 110 ? 25.304 -18.694 -16.238 1.00 45.41 110 GLY A N 1
ATOM 911 C CA . GLY A 1 110 ? 26.710 -18.588 -16.558 1.00 45.41 110 GLY A CA 1
ATOM 912 C C . GLY A 1 110 ? 27.157 -19.882 -17.218 1.00 45.41 110 GLY A C 1
ATOM 913 O O . GLY A 1 110 ? 27.393 -20.874 -16.534 1.00 45.41 110 GLY A O 1
ATOM 914 N N . ARG A 1 111 ? 27.356 -19.851 -18.535 1.00 36.22 111 ARG A N 1
ATOM 915 C CA . ARG A 1 111 ? 28.342 -20.711 -19.188 1.00 36.22 111 ARG A CA 1
ATOM 916 C C . ARG A 1 111 ? 29.209 -19.891 -20.127 1.00 36.22 111 ARG A C 1
ATOM 918 O O . ARG A 1 111 ? 28.748 -19.354 -21.127 1.00 36.22 111 ARG A O 1
ATOM 925 N N . MET A 1 112 ? 30.472 -19.808 -19.720 1.00 36.66 112 MET A N 1
ATOM 926 C CA . MET A 1 112 ? 31.609 -19.422 -20.539 1.00 36.66 112 MET A CA 1
ATOM 927 C C . MET A 1 112 ? 31.687 -20.327 -21.776 1.00 36.66 112 MET A C 1
ATOM 929 O O . MET A 1 112 ? 31.559 -21.547 -21.644 1.00 36.66 112 MET A O 1
ATOM 933 N N . TYR A 1 113 ? 31.959 -19.723 -22.928 1.00 47.28 113 TYR A N 1
ATOM 934 C CA . TYR A 1 113 ? 32.761 -20.317 -23.996 1.00 47.28 113 TYR A CA 1
ATOM 935 C C . TYR A 1 113 ? 33.918 -19.367 -24.282 1.00 47.28 113 TYR A C 1
ATOM 937 O O . TYR A 1 113 ? 33.663 -18.139 -24.278 1.00 47.28 113 TYR A O 1
#

Sequence (113 aa):
MDQVGYGRYPTDWIYLKPQDQKHFKGYIQWNTFSSKTSYLPEWTQITLRVSVIDKAGNESNEVVFPFTFEITPQQYAYKLPAPFDQEIPPRLGHIMVDLYYPGQGYGHDGRMY

pLDDT: mean 77.37, std 12.99, range [36.22, 95.12]

Radius of gyration: 17.99 Å; chains: 1; bounding box: 50×43×44 Å